Protein AF-A0AA39ZYS5-F1 (afdb_monomer_lite)

pLDDT: mean 72.86, std 20.9, range [33.53, 95.5]

Secondary structure (DSSP, 8-state):
--------------------------------EEEE-TT--EEEEEEEPTTSSBEEETTSEEPTTS-EE-TT--TT--B---BSSTT--TTS-------SSSS--TT------

Structure (mmCIF, N/CA/C/O backbone):
data_AF-A0AA39ZYS5-F1
#
_entry.id   AF-A0AA39ZYS5-F1
#
loop_
_atom_site.group_PDB
_atom_site.id
_atom_site.type_symbol
_atom_site.label_atom_id
_atom_site.label_alt_id
_atom_site.label_comp_id
_atom_site.label_asym_id
_atom_site.label_entity_id
_atom_site.label_seq_id
_atom_site.pdbx_PDB_ins_code
_atom_site.Cartn_x
_atom_site.Cartn_y
_atom_site.Cartn_z
_atom_site.occupancy
_atom_site.B_iso_or_equiv
_atom_site.auth_seq_id
_atom_site.auth_comp_id
_atom_site.auth_asym_id
_atom_site.auth_atom_id
_atom_site.pdbx_PDB_model_num
ATOM 1 N N . MET A 1 1 ? -67.575 -43.314 -27.338 1.00 37.22 1 MET A N 1
ATOM 2 C CA . MET A 1 1 ? -66.703 -44.357 -27.917 1.00 37.22 1 MET A CA 1
ATOM 3 C C . MET A 1 1 ? -65.643 -43.671 -28.762 1.00 37.22 1 MET A C 1
ATOM 5 O O . MET A 1 1 ? -66.032 -42.818 -29.543 1.00 37.22 1 MET A O 1
ATOM 9 N N . ALA A 1 2 ? -64.374 -44.057 -28.555 1.00 37.38 2 ALA A N 1
ATOM 10 C CA . ALA A 1 2 ? -63.152 -43.721 -29.31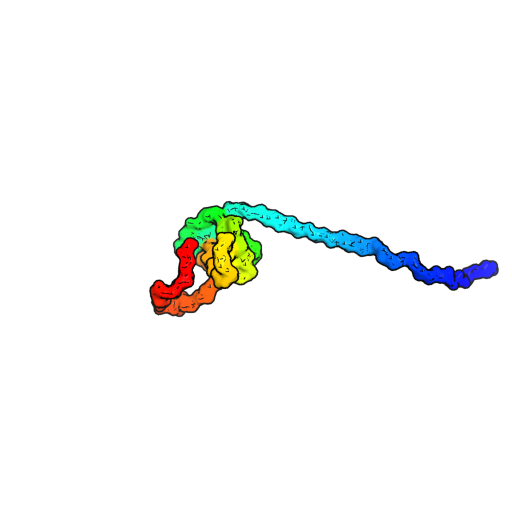0 1.00 37.38 2 ALA A CA 1
ATOM 11 C C . ALA A 1 2 ? -62.777 -42.223 -29.418 1.00 37.38 2 ALA A C 1
ATOM 13 O O . ALA A 1 2 ? -63.597 -41.389 -29.753 1.00 37.38 2 ALA A O 1
ATOM 14 N N . GLY A 1 3 ? -61.551 -41.763 -29.179 1.00 33.53 3 GLY A N 1
ATOM 15 C CA . GLY A 1 3 ? -60.279 -42.394 -28.841 1.00 33.53 3 GLY A CA 1
ATOM 16 C C . GLY A 1 3 ? -59.195 -41.305 -28.945 1.00 33.53 3 GLY A C 1
ATOM 17 O O . GLY A 1 3 ? -59.174 -40.547 -29.909 1.00 33.53 3 GLY A O 1
ATOM 18 N N . ARG A 1 4 ? -58.320 -41.185 -27.944 1.00 47.12 4 ARG A N 1
ATOM 19 C CA . ARG A 1 4 ? -56.963 -40.610 -28.089 1.00 47.12 4 ARG A CA 1
ATOM 20 C C . ARG A 1 4 ? -55.997 -41.808 -28.001 1.00 47.12 4 ARG A C 1
ATOM 22 O O . ARG A 1 4 ? -56.448 -42.834 -27.486 1.00 47.12 4 ARG A O 1
ATOM 29 N N . PRO A 1 5 ? -54.693 -41.727 -28.323 1.00 57.91 5 PRO A N 1
ATOM 30 C CA . PRO A 1 5 ? -53.878 -40.647 -28.902 1.00 57.91 5 PRO A CA 1
ATOM 31 C C . PRO A 1 5 ? -52.948 -41.173 -30.037 1.00 57.91 5 PRO A C 1
ATOM 33 O O . PRO A 1 5 ? -53.021 -42.342 -30.380 1.00 57.91 5 PRO A O 1
ATOM 36 N N . LEU A 1 6 ? -52.062 -40.331 -30.592 1.00 48.00 6 LEU A N 1
ATOM 37 C CA . LEU A 1 6 ? -50.750 -40.664 -31.214 1.00 48.00 6 LEU A CA 1
ATOM 38 C C . LEU A 1 6 ? -50.117 -39.317 -31.635 1.00 48.00 6 LEU A C 1
ATOM 40 O O . LEU A 1 6 ? -50.639 -38.650 -32.517 1.00 48.00 6 LEU A O 1
ATOM 44 N N . LEU A 1 7 ? -49.221 -38.690 -30.866 1.00 54.41 7 LEU A N 1
ATOM 45 C CA . LEU A 1 7 ? -47.765 -38.915 -30.789 1.00 54.41 7 LEU A CA 1
ATOM 46 C C . LEU A 1 7 ? -47.060 -39.089 -32.154 1.00 54.41 7 LEU A C 1
ATOM 48 O O . LEU A 1 7 ? -46.916 -40.203 -32.639 1.00 54.41 7 LEU A O 1
ATOM 52 N N . SER A 1 8 ? -46.590 -37.976 -32.732 1.00 47.53 8 SER A N 1
ATOM 53 C CA . SER A 1 8 ? -45.502 -37.834 -33.729 1.00 47.53 8 SER A CA 1
ATOM 54 C C . SER A 1 8 ? -45.386 -36.321 -34.005 1.00 47.53 8 SER A C 1
ATOM 56 O O . SER A 1 8 ? -46.413 -35.675 -34.149 1.00 47.53 8 SER A O 1
ATOM 58 N N . SER A 1 9 ? -44.277 -35.591 -34.032 1.00 51.53 9 SER A N 1
ATOM 59 C CA . SER A 1 9 ? -42.847 -35.852 -34.140 1.00 51.53 9 SER A CA 1
ATOM 60 C C . SER A 1 9 ? -42.174 -34.602 -33.545 1.00 51.53 9 SER A C 1
ATOM 62 O O . SER A 1 9 ? -42.440 -33.482 -33.964 1.00 51.53 9 SER A O 1
ATOM 64 N N . ALA A 1 10 ? -41.498 -34.722 -32.408 1.00 52.97 10 ALA A N 1
ATOM 65 C CA . ALA A 1 10 ? -40.042 -34.665 -32.324 1.00 52.97 10 ALA A CA 1
ATOM 66 C C . ALA A 1 10 ? -39.366 -33.465 -33.029 1.00 52.97 10 ALA A C 1
ATOM 68 O O . ALA A 1 10 ? -39.277 -33.396 -34.250 1.00 52.97 10 ALA A O 1
ATOM 69 N N . ARG A 1 11 ? -38.708 -32.664 -32.176 1.00 57.09 11 ARG A N 1
ATOM 70 C CA . ARG A 1 11 ? -37.422 -31.986 -32.409 1.00 57.09 11 ARG A CA 1
ATOM 71 C C . ARG A 1 11 ? -37.458 -30.803 -33.377 1.00 57.09 11 ARG A C 1
ATOM 73 O O . ARG A 1 11 ? -37.217 -30.975 -34.564 1.00 57.09 11 ARG A O 1
ATOM 80 N N . LYS A 1 12 ? -37.587 -29.595 -32.818 1.00 51.03 12 LYS A N 1
ATOM 81 C CA . LYS A 1 12 ? -36.685 -28.447 -33.066 1.00 51.03 12 LYS A CA 1
ATOM 82 C C . LYS A 1 12 ? -37.245 -27.187 -32.405 1.00 51.03 12 LYS A C 1
ATOM 84 O O . LYS A 1 12 ? -38.087 -26.512 -32.972 1.00 51.03 12 LYS A O 1
ATOM 89 N N . ALA A 1 13 ? -36.742 -26.886 -31.217 1.00 48.91 13 ALA A N 1
ATOM 90 C CA . ALA A 1 13 ? -36.545 -25.521 -30.725 1.00 48.91 13 ALA A CA 1
ATOM 91 C C . ALA A 1 13 ? -35.655 -25.627 -29.484 1.00 48.91 13 ALA A C 1
ATOM 93 O O . ALA A 1 13 ? -36.056 -25.418 -28.345 1.00 48.91 13 ALA A O 1
ATOM 94 N N . VAL A 1 14 ? -34.443 -26.112 -29.734 1.00 56.75 14 VAL A N 1
ATOM 95 C CA . VAL A 1 14 ? -33.331 -25.982 -28.808 1.00 56.75 14 VAL A CA 1
ATOM 96 C C . VAL A 1 14 ? -32.958 -24.498 -28.780 1.00 56.75 14 VAL A C 1
ATOM 98 O O . VAL A 1 14 ? -32.852 -23.883 -29.837 1.00 56.75 14 VAL A O 1
ATOM 101 N N . LEU A 1 15 ? -32.731 -23.998 -27.563 1.00 51.84 15 LEU A N 1
ATOM 102 C CA . LEU A 1 15 ? -32.038 -22.755 -27.210 1.00 51.84 15 LEU A CA 1
ATOM 103 C C . LEU A 1 15 ? -32.767 -21.451 -27.529 1.00 51.84 15 LEU A C 1
ATOM 105 O O . LEU A 1 15 ? -32.693 -20.954 -28.639 1.00 51.84 15 LEU A O 1
ATOM 109 N N . LEU A 1 16 ? -33.341 -20.844 -26.488 1.00 49.94 16 LEU A N 1
ATOM 110 C CA . LEU A 1 16 ? -33.245 -19.403 -26.210 1.00 49.94 16 LEU A CA 1
ATOM 111 C C . LEU A 1 16 ? -33.515 -19.168 -24.710 1.00 49.94 16 LEU A C 1
ATOM 113 O O . LEU A 1 16 ? -34.265 -18.286 -24.311 1.00 49.94 16 LEU A O 1
ATOM 117 N N . ALA A 1 17 ? -32.885 -19.971 -23.846 1.00 54.09 17 ALA A N 1
ATOM 118 C CA . ALA A 1 17 ? -32.655 -19.553 -22.467 1.00 54.09 17 ALA A CA 1
ATOM 119 C C . ALA A 1 17 ? -31.459 -18.593 -22.500 1.00 54.09 17 ALA A C 1
ATOM 121 O O . ALA A 1 17 ? -30.321 -18.982 -22.249 1.00 54.09 17 ALA A O 1
ATOM 122 N N . GLY A 1 18 ? -31.712 -17.360 -22.944 1.00 51.53 18 GLY A N 1
ATOM 123 C CA . GLY A 1 18 ? -30.749 -16.270 -22.877 1.00 51.53 18 GLY A CA 1
ATOM 124 C C . GLY A 1 18 ? -30.482 -15.973 -21.412 1.00 51.53 18 GLY A C 1
ATOM 125 O O . GLY A 1 18 ? -31.240 -15.254 -20.767 1.00 51.53 18 GLY A O 1
ATOM 126 N N . VAL A 1 19 ? -29.436 -16.588 -20.871 1.00 59.91 19 VAL A N 1
ATOM 127 C CA . VAL A 1 19 ? -28.922 -16.281 -19.545 1.00 59.91 19 VAL A CA 1
ATOM 128 C C . VAL A 1 19 ? -28.379 -14.856 -19.617 1.00 59.91 19 VAL A C 1
ATOM 130 O O . VAL A 1 19 ? -27.251 -14.623 -20.043 1.00 59.91 19 VAL A O 1
ATOM 133 N N . ALA A 1 20 ? -29.212 -13.887 -19.244 1.00 57.75 20 ALA A N 1
ATOM 134 C CA . ALA A 1 20 ? -28.791 -12.525 -18.968 1.00 57.75 20 ALA A CA 1
ATOM 135 C C . ALA A 1 20 ? -27.921 -12.555 -17.701 1.00 57.75 20 ALA A C 1
ATOM 137 O O . ALA A 1 20 ? -28.390 -12.322 -16.588 1.00 57.75 20 ALA A O 1
ATOM 138 N N . HIS A 1 21 ? -26.651 -12.933 -17.857 1.00 55.38 21 HIS A N 1
ATOM 139 C CA . HIS A 1 21 ? -25.642 -12.755 -16.825 1.00 55.38 21 HIS A CA 1
ATOM 140 C C . HIS A 1 21 ? -25.414 -11.255 -16.647 1.00 55.38 21 HIS A C 1
ATOM 142 O O . HIS A 1 21 ? -24.696 -10.610 -17.407 1.00 55.38 21 HIS A O 1
ATOM 148 N N . LEU A 1 22 ? -26.092 -10.713 -15.636 1.00 56.84 22 LEU A N 1
ATOM 149 C CA . LEU A 1 22 ? -25.848 -9.408 -15.042 1.00 56.84 22 LEU A CA 1
ATOM 150 C C . LEU A 1 22 ? -24.376 -9.329 -14.616 1.00 56.84 22 LEU A C 1
ATOM 152 O O . LEU A 1 22 ? -24.012 -9.747 -13.518 1.00 56.84 22 LEU A O 1
ATOM 156 N N . LEU A 1 23 ? -23.521 -8.786 -15.480 1.00 63.56 23 LEU A N 1
ATOM 157 C CA . LEU A 1 23 ? -22.220 -8.270 -15.072 1.00 63.56 23 LEU A CA 1
ATOM 158 C C . LEU A 1 23 ? -22.474 -6.981 -14.285 1.00 63.56 23 LEU A C 1
ATOM 160 O O . LEU A 1 23 ? -22.431 -5.879 -14.828 1.00 63.56 23 LEU A O 1
ATOM 164 N N . ALA A 1 24 ? -22.791 -7.127 -12.999 1.00 61.31 24 ALA A N 1
ATOM 165 C CA . ALA A 1 24 ? -22.733 -6.029 -12.049 1.00 61.31 24 ALA A CA 1
ATOM 166 C C . ALA A 1 24 ? -21.256 -5.65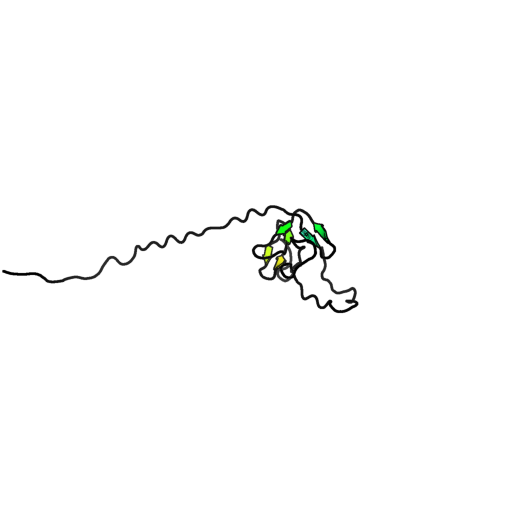4 -11.865 1.00 61.31 24 ALA A C 1
ATOM 168 O O . ALA A 1 24 ? -20.556 -6.192 -11.009 1.00 61.31 24 ALA A O 1
ATOM 169 N N . VAL A 1 25 ? -20.760 -4.765 -12.726 1.00 58.59 25 VAL A N 1
ATOM 170 C CA . VAL A 1 25 ? -19.479 -4.093 -12.516 1.00 58.59 25 VAL A CA 1
ATOM 171 C C . VAL A 1 25 ? -19.680 -3.149 -11.337 1.00 58.59 25 VAL A C 1
ATOM 173 O O . VAL A 1 25 ? -20.245 -2.065 -11.473 1.00 58.59 25 VAL A O 1
ATOM 176 N N . SER A 1 26 ? -19.266 -3.591 -10.151 1.00 55.81 26 SER A N 1
ATOM 177 C CA . SER A 1 26 ? -19.174 -2.736 -8.973 1.00 55.81 26 SER A CA 1
ATOM 178 C C . SER A 1 26 ? -18.064 -1.717 -9.214 1.00 55.81 26 SER A C 1
ATOM 180 O O . SER A 1 26 ? -16.890 -1.997 -8.976 1.00 55.81 26 SER A O 1
ATOM 182 N N . PHE A 1 27 ? -18.425 -0.532 -9.704 1.00 52.22 27 PHE A N 1
ATOM 183 C CA . PHE A 1 27 ? -17.547 0.630 -9.647 1.00 52.22 27 PHE A CA 1
ATOM 184 C C . PHE A 1 27 ? -17.393 0.995 -8.170 1.00 52.22 27 PHE A C 1
ATOM 186 O O . PHE A 1 27 ? -18.243 1.674 -7.594 1.00 52.22 27 PHE A O 1
ATOM 193 N N . ALA A 1 28 ? -16.348 0.480 -7.524 1.00 58.06 28 ALA A N 1
ATOM 194 C CA . ALA A 1 28 ? -15.960 0.954 -6.209 1.00 58.06 28 ALA A CA 1
ATOM 195 C C . ALA A 1 28 ? -15.575 2.429 -6.371 1.00 58.06 28 ALA A C 1
ATOM 197 O O . ALA A 1 28 ? -14.520 2.736 -6.920 1.00 58.06 28 ALA A O 1
ATOM 198 N N . GLN A 1 29 ? -16.455 3.343 -5.954 1.00 52.66 29 GLN A N 1
ATOM 199 C CA . GLN A 1 29 ? -16.065 4.731 -5.740 1.00 52.66 29 GLN A CA 1
ATOM 200 C C . GLN A 1 29 ? -14.956 4.708 -4.693 1.00 52.66 29 GLN A C 1
ATOM 202 O O . GLN A 1 29 ? -15.195 4.423 -3.519 1.00 52.66 29 GLN A O 1
ATOM 207 N N . THR A 1 30 ? -13.728 4.936 -5.139 1.00 61.34 30 THR A N 1
ATOM 208 C CA . THR A 1 30 ? -12.554 5.051 -4.287 1.00 61.34 30 THR A CA 1
ATOM 209 C C . THR A 1 30 ? -12.625 6.391 -3.566 1.00 61.34 30 THR A C 1
ATOM 211 O O . THR A 1 30 ? -12.004 7.369 -3.967 1.00 61.34 30 THR A O 1
ATOM 214 N N . SER A 1 31 ? -13.429 6.465 -2.502 1.00 76.00 31 SER A N 1
ATOM 215 C CA . SER A 1 31 ? -13.370 7.603 -1.589 1.00 76.00 31 SER A CA 1
ATOM 216 C C . SER A 1 31 ? -11.989 7.609 -0.946 1.00 76.00 31 SER A C 1
ATOM 218 O O . SER A 1 31 ? -11.612 6.638 -0.281 1.00 76.00 31 SER A O 1
ATOM 220 N N . GLU A 1 32 ? -11.237 8.679 -1.165 1.00 90.94 32 GLU A N 1
ATOM 221 C CA . GLU A 1 32 ? -9.965 8.882 -0.492 1.00 90.94 32 GLU A CA 1
ATOM 222 C C . GLU A 1 32 ? -10.189 8.991 1.022 1.00 90.94 32 GLU A C 1
ATOM 224 O O . GLU A 1 32 ? -11.079 9.702 1.491 1.00 90.94 32 GLU A O 1
ATOM 229 N N . ILE A 1 33 ? -9.391 8.256 1.790 1.00 94.19 33 ILE A N 1
ATOM 230 C CA . ILE A 1 33 ? -9.447 8.185 3.246 1.00 94.19 33 ILE A CA 1
ATOM 231 C C . ILE A 1 33 ? -8.065 8.440 3.849 1.00 94.19 33 ILE A C 1
ATOM 233 O O . ILE A 1 33 ? -7.028 8.335 3.185 1.00 94.19 33 ILE A O 1
ATOM 237 N N . THR A 1 34 ? -8.059 8.742 5.145 1.00 95.50 34 THR A N 1
ATOM 238 C CA . THR A 1 34 ? -6.843 8.718 5.956 1.00 95.50 34 THR A CA 1
ATOM 239 C C . THR A 1 34 ? -6.564 7.287 6.398 1.00 95.50 34 THR A C 1
ATOM 241 O O . THR A 1 34 ? -7.432 6.634 6.972 1.00 95.50 34 THR A O 1
ATOM 244 N N . CYS A 1 35 ? -5.343 6.820 6.159 1.00 94.88 35 CYS A N 1
ATOM 245 C CA . CYS A 1 35 ? -4.847 5.530 6.627 1.00 94.88 35 CYS A CA 1
ATOM 246 C C . CYS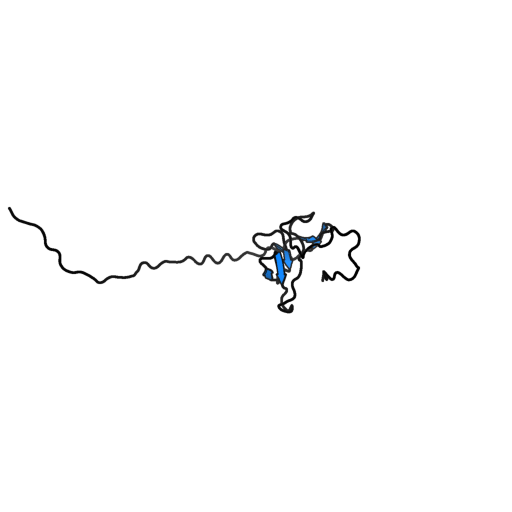 A 1 35 ? -3.630 5.724 7.529 1.00 94.88 35 CYS A C 1
ATOM 248 O O . CYS A 1 35 ? -2.944 6.736 7.458 1.00 94.88 35 CYS A O 1
ATOM 250 N N . PHE A 1 36 ? -3.341 4.753 8.377 1.00 92.62 36 PHE A N 1
ATOM 251 C CA . PHE A 1 36 ? -2.396 4.851 9.471 1.00 92.62 36 PHE A CA 1
ATOM 252 C C . PHE A 1 36 ? -1.218 3.904 9.257 1.00 92.62 36 PHE A C 1
ATOM 254 O O . PHE A 1 36 ? -1.379 2.722 8.952 1.00 92.62 36 PHE A O 1
ATOM 261 N N . GLY A 1 37 ? -0.005 4.426 9.410 1.00 88.19 37 GLY A N 1
ATOM 262 C CA . GLY A 1 37 ? 1.192 3.599 9.527 1.00 88.19 37 GLY A CA 1
ATOM 263 C C . GLY A 1 37 ? 1.213 2.821 10.848 1.00 88.19 37 GLY A C 1
ATOM 264 O O . GLY A 1 37 ? 0.436 3.101 11.757 1.00 88.19 37 GLY A O 1
ATOM 265 N N . ILE A 1 38 ? 2.169 1.898 10.995 1.00 83.25 38 ILE A N 1
ATOM 266 C CA . ILE A 1 38 ? 2.378 1.130 12.242 1.00 83.25 38 ILE A CA 1
ATOM 267 C C . ILE A 1 38 ? 2.566 2.053 13.460 1.00 83.25 38 ILE A C 1
ATOM 269 O O . ILE A 1 38 ? 2.146 1.724 14.562 1.00 83.25 38 ILE A O 1
ATOM 273 N N . SER A 1 39 ? 3.170 3.228 13.267 1.00 82.94 39 SER A N 1
ATOM 274 C CA . SER A 1 39 ? 3.373 4.231 14.319 1.00 82.94 39 SER A CA 1
ATOM 275 C C . SER A 1 39 ? 2.137 5.086 14.636 1.00 82.94 39 SER A C 1
ATOM 277 O O . SER A 1 39 ? 2.253 6.031 15.409 1.00 82.94 39 SER A O 1
ATOM 279 N N . GLY A 1 40 ? 0.985 4.829 14.005 1.00 84.94 40 GLY A N 1
ATOM 280 C CA . GLY A 1 40 ? -0.224 5.655 14.125 1.00 84.94 40 GLY A CA 1
ATOM 281 C C . GLY A 1 40 ? -0.205 6.927 13.268 1.00 84.94 40 GLY A C 1
ATOM 282 O O . GLY A 1 40 ? -1.159 7.698 13.271 1.00 84.94 40 GLY A O 1
ATOM 283 N N . ARG A 1 41 ? 0.858 7.173 12.488 1.00 89.81 41 ARG A N 1
ATOM 284 C CA . ARG A 1 41 ? 0.918 8.346 11.602 1.00 89.81 41 ARG A CA 1
ATOM 285 C C . ARG A 1 41 ? -0.128 8.246 10.491 1.00 89.81 41 ARG A C 1
ATOM 287 O O . ARG A 1 41 ? -0.125 7.265 9.754 1.00 89.81 41 ARG A O 1
ATOM 294 N N . GLY A 1 42 ? -0.956 9.280 10.346 1.00 92.69 42 GLY A N 1
ATOM 295 C CA . GLY A 1 42 ? -1.951 9.391 9.278 1.00 92.69 42 GLY A CA 1
ATOM 296 C C . GLY A 1 42 ? -1.350 9.776 7.919 1.00 92.69 42 GLY A C 1
ATOM 297 O O . GLY A 1 42 ? -0.485 10.648 7.830 1.00 92.69 42 GLY A O 1
ATOM 298 N N . TYR A 1 43 ? -1.853 9.142 6.865 1.00 91.94 43 TYR A N 1
ATOM 299 C CA . TYR A 1 43 ? -1.544 9.359 5.455 1.00 91.94 43 TYR A CA 1
ATOM 300 C C . TYR A 1 43 ? -2.864 9.557 4.704 1.00 91.94 43 TYR A C 1
ATOM 302 O O . TYR A 1 43 ? -3.683 8.638 4.623 1.00 91.94 43 TYR A O 1
ATOM 310 N N . THR A 1 44 ? -3.088 10.757 4.174 1.00 94.12 44 THR A N 1
ATOM 311 C CA . THR A 1 44 ? -4.284 11.099 3.386 1.00 94.12 44 THR A CA 1
ATOM 312 C C . THR A 1 44 ? -4.157 10.608 1.941 1.00 94.12 44 THR A C 1
ATOM 314 O O . THR A 1 44 ? -3.091 10.146 1.533 1.00 94.12 44 THR A O 1
ATOM 317 N N . ASN A 1 45 ? -5.235 10.731 1.160 1.00 93.12 45 ASN A N 1
ATOM 318 C CA . ASN A 1 45 ? -5.281 10.415 -0.276 1.00 93.12 45 ASN A CA 1
ATOM 319 C C . ASN A 1 45 ? -4.973 8.940 -0.591 1.00 93.12 45 ASN A C 1
ATOM 321 O O . ASN A 1 45 ? -4.383 8.599 -1.619 1.00 93.12 45 ASN A O 1
ATOM 325 N N . ASN A 1 46 ? -5.361 8.054 0.325 1.00 93.56 46 ASN A N 1
ATOM 326 C CA . ASN A 1 46 ? -5.283 6.614 0.140 1.00 93.56 46 ASN A CA 1
ATOM 327 C C . ASN A 1 46 ? -6.676 6.040 -0.073 1.00 93.56 46 ASN A C 1
ATOM 329 O O . ASN A 1 46 ? -7.674 6.628 0.334 1.00 93.56 46 ASN A O 1
ATOM 333 N N . THR A 1 47 ? -6.755 4.849 -0.643 1.00 94.94 47 THR A N 1
ATOM 334 C CA . THR A 1 47 ? -8.000 4.098 -0.720 1.00 94.94 47 THR A CA 1
ATOM 335 C C . THR A 1 47 ? -7.859 2.767 -0.005 1.00 94.94 47 THR A C 1
ATOM 337 O O . THR A 1 47 ? -6.854 2.072 -0.152 1.00 94.94 47 THR A O 1
ATOM 340 N N . ARG A 1 48 ? -8.889 2.392 0.757 1.00 95.12 48 ARG A N 1
ATOM 341 C CA . ARG A 1 48 ? -8.989 1.064 1.360 1.00 95.12 48 ARG A CA 1
ATOM 342 C C . ARG A 1 48 ? -9.153 -0.001 0.279 1.00 95.12 48 ARG A C 1
ATOM 344 O O . ARG A 1 48 ? -10.048 0.092 -0.561 1.00 95.12 48 ARG A O 1
ATOM 351 N N . CYS A 1 49 ? -8.338 -1.043 0.358 1.00 93.88 49 CYS A N 1
ATOM 352 C CA . CYS A 1 49 ? -8.443 -2.194 -0.518 1.00 93.88 49 CYS A CA 1
ATOM 353 C C . CYS A 1 49 ? -9.683 -3.041 -0.188 1.00 93.88 49 CYS A C 1
ATOM 355 O O . CYS A 1 49 ? -9.955 -3.308 0.988 1.00 93.88 49 CYS A O 1
ATOM 357 N N . PRO A 1 50 ? -10.431 -3.511 -1.204 1.00 92.88 50 PRO A N 1
ATOM 358 C CA . PRO A 1 50 ? -11.592 -4.369 -0.993 1.00 92.88 50 PRO A CA 1
ATOM 359 C C . PRO A 1 50 ? -11.256 -5.625 -0.175 1.00 92.88 50 PRO A C 1
ATOM 361 O O . PRO A 1 50 ? -10.253 -6.290 -0.424 1.00 92.88 50 PRO A O 1
ATOM 364 N N . GLY A 1 51 ? -12.106 -5.960 0.801 1.00 91.50 51 GLY A N 1
ATOM 365 C CA . GLY A 1 51 ? -11.956 -7.171 1.624 1.00 91.50 51 GLY A CA 1
ATOM 366 C C . GLY A 1 51 ? -10.781 -7.158 2.614 1.00 91.50 51 GLY A C 1
ATOM 367 O O . GLY A 1 51 ? -10.466 -8.192 3.198 1.00 91.50 51 GLY A O 1
ATOM 368 N N . SER A 1 52 ? -10.128 -6.012 2.816 1.00 93.25 52 SER A N 1
ATOM 369 C CA . SER A 1 52 ? -8.943 -5.853 3.663 1.00 93.25 52 SER A CA 1
ATOM 370 C C . SER A 1 52 ? -8.994 -4.522 4.429 1.00 93.25 52 SER A C 1
ATOM 372 O O . SER A 1 52 ? -9.846 -3.667 4.177 1.00 93.25 52 SER A O 1
ATOM 374 N N . ASN A 1 53 ? -8.092 -4.350 5.397 1.00 94.50 53 ASN A N 1
ATOM 375 C CA . ASN A 1 53 ? -7.791 -3.057 6.008 1.00 94.50 53 ASN A CA 1
ATOM 376 C C . ASN A 1 53 ? -6.525 -2.422 5.422 1.00 94.50 53 ASN A C 1
ATOM 378 O O . ASN A 1 53 ? -6.181 -1.316 5.812 1.00 94.50 53 ASN A O 1
ATOM 382 N N . ALA A 1 54 ? -5.844 -3.063 4.472 1.00 94.19 54 ALA A N 1
ATOM 383 C CA . ALA A 1 54 ? -4.762 -2.433 3.733 1.00 94.19 54 ALA A CA 1
ATOM 384 C C . ALA A 1 54 ? -5.291 -1.246 2.927 1.00 94.19 54 ALA A C 1
ATOM 386 O O . ALA A 1 54 ? -6.379 -1.299 2.349 1.00 94.19 54 ALA A O 1
ATOM 387 N N . CYS A 1 55 ? -4.500 -0.188 2.877 1.00 94.75 55 CYS A N 1
ATOM 388 C CA . CYS A 1 55 ? -4.726 0.947 2.012 1.00 94.75 55 CYS A CA 1
ATOM 389 C C . CYS A 1 55 ? -3.613 1.049 0.983 1.00 94.75 55 CYS A C 1
ATOM 391 O O . CYS A 1 55 ? -2.451 0.834 1.313 1.00 94.75 55 CYS A O 1
ATOM 393 N N . CYS A 1 56 ? -3.960 1.463 -0.226 1.00 94.25 56 CYS A N 1
ATOM 394 C CA . CYS A 1 56 ? -3.001 1.823 -1.261 1.00 94.25 56 CYS A CA 1
ATOM 395 C C . CYS A 1 56 ? -3.197 3.285 -1.669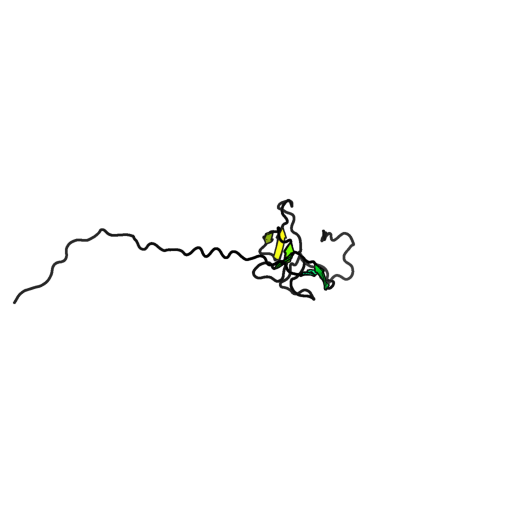 1.00 94.25 56 CYS A C 1
ATOM 397 O O . CYS A 1 56 ? -4.243 3.872 -1.386 1.00 94.25 56 CYS A O 1
ATOM 399 N N . GLY A 1 57 ? -2.206 3.874 -2.342 1.00 92.56 57 GLY A N 1
ATOM 400 C CA . GLY A 1 57 ? -2.394 5.185 -2.965 1.00 92.56 57 GLY A CA 1
ATOM 401 C C . GLY A 1 57 ? -3.574 5.155 -3.943 1.00 92.56 57 GLY A C 1
ATOM 402 O O . GLY A 1 57 ? -3.864 4.109 -4.520 1.00 92.56 57 GLY A O 1
ATOM 403 N N . ALA A 1 58 ? -4.247 6.289 -4.145 1.00 90.56 58 ALA A N 1
ATOM 404 C CA . ALA A 1 58 ? -5.477 6.360 -4.947 1.00 90.56 58 ALA A CA 1
ATOM 405 C C . ALA A 1 58 ? -5.349 5.806 -6.385 1.00 90.56 58 ALA A C 1
ATOM 407 O O . ALA A 1 58 ? -6.333 5.363 -6.972 1.00 90.56 58 ALA A O 1
ATOM 408 N N . THR A 1 59 ? -4.140 5.810 -6.953 1.00 91.44 59 THR A N 1
ATOM 409 C CA . THR A 1 59 ? -3.836 5.290 -8.298 1.00 91.44 59 THR A CA 1
ATOM 410 C C . THR A 1 59 ? -3.144 3.924 -8.293 1.00 91.44 59 THR A C 1
ATOM 412 O O . THR A 1 59 ? -2.815 3.394 -9.355 1.00 91.44 59 THR A O 1
ATOM 415 N N . ALA A 1 60 ? -2.882 3.358 -7.116 1.00 92.88 60 ALA A N 1
ATOM 416 C CA . ALA A 1 60 ? -2.194 2.086 -6.967 1.00 92.88 60 ALA A CA 1
ATOM 417 C C . ALA A 1 60 ? -3.175 0.908 -7.028 1.00 92.88 60 ALA A C 1
ATOM 419 O O . ALA A 1 60 ? -4.343 1.003 -6.652 1.00 92.88 60 ALA A O 1
ATOM 420 N N . THR A 1 61 ? -2.678 -0.236 -7.489 1.00 94.56 61 THR A N 1
ATOM 421 C CA . THR A 1 61 ? -3.455 -1.473 -7.570 1.00 94.56 61 THR A CA 1
ATOM 422 C C . THR A 1 61 ? -3.396 -2.218 -6.243 1.00 94.56 61 THR A C 1
ATOM 424 O O . THR A 1 61 ? -2.310 -2.526 -5.750 1.00 94.56 61 THR A O 1
ATOM 427 N N . CYS A 1 62 ? -4.563 -2.553 -5.693 1.00 93.25 62 CYS A N 1
ATOM 428 C CA . CYS A 1 62 ? -4.691 -3.463 -4.559 1.00 93.25 62 CYS A CA 1
ATOM 429 C C . CYS A 1 62 ? -4.512 -4.914 -5.015 1.00 93.25 62 CYS A C 1
ATOM 431 O O . CYS A 1 62 ? -5.258 -5.403 -5.866 1.00 93.25 62 CYS A O 1
ATOM 433 N N . LEU A 1 63 ? -3.559 -5.618 -4.417 1.00 92.12 63 LEU A N 1
ATOM 434 C CA . LEU A 1 63 ? -3.322 -7.036 -4.660 1.00 92.12 63 LEU A CA 1
ATOM 435 C C . LEU A 1 63 ? -4.055 -7.892 -3.615 1.00 92.12 63 LEU A C 1
ATOM 437 O O . LEU A 1 63 ? -4.299 -7.471 -2.483 1.00 92.12 63 LEU A O 1
ATOM 441 N N . SER A 1 64 ? -4.384 -9.135 -3.972 1.00 89.81 64 SER A N 1
ATOM 442 C CA . SER A 1 64 ? -5.106 -10.070 -3.089 1.00 89.81 64 SER A CA 1
ATOM 443 C C . SER A 1 64 ? -4.323 -10.463 -1.830 1.00 89.81 64 SER A C 1
ATOM 445 O O . SER A 1 64 ? -4.914 -10.861 -0.828 1.00 89.81 64 SER A O 1
ATOM 447 N N . ASN A 1 65 ? -2.999 -10.305 -1.850 1.00 87.44 65 ASN A N 1
ATOM 448 C CA . ASN A 1 65 ? -2.108 -10.501 -0.706 1.00 87.44 65 ASN A CA 1
ATOM 449 C C . ASN A 1 65 ? -2.010 -9.265 0.211 1.00 87.44 65 ASN A C 1
ATOM 451 O O . ASN A 1 65 ? -1.119 -9.216 1.056 1.00 87.44 65 ASN A O 1
ATOM 455 N N . ARG A 1 66 ? -2.920 -8.285 0.069 1.00 91.75 66 ARG A N 1
ATOM 456 C CA . ARG A 1 66 ? -2.989 -7.050 0.878 1.00 91.75 66 ARG A CA 1
ATOM 457 C C . ARG A 1 66 ? -1.801 -6.102 0.665 1.00 91.75 66 ARG A C 1
ATOM 459 O O . ARG A 1 66 ? -1.571 -5.210 1.480 1.00 91.75 66 ARG A O 1
ATOM 466 N N . LEU A 1 67 ? -1.043 -6.296 -0.413 1.00 92.19 67 LEU A N 1
ATOM 467 C CA . LEU A 1 67 ? 0.015 -5.388 -0.849 1.00 92.19 67 LEU A CA 1
ATOM 468 C C . LEU A 1 67 ? -0.479 -4.488 -1.987 1.00 92.19 67 LEU A C 1
ATOM 470 O O . LEU A 1 67 ? -1.529 -4.720 -2.587 1.00 92.19 67 LEU A O 1
ATOM 474 N N . CYS A 1 68 ? 0.303 -3.458 -2.275 1.00 92.62 68 CYS A N 1
ATOM 475 C CA . CYS A 1 68 ? 0.045 -2.477 -3.314 1.00 92.62 68 CYS A CA 1
ATOM 476 C C . CYS A 1 68 ? 1.068 -2.616 -4.439 1.00 92.62 68 CYS A C 1
ATOM 478 O O . CYS A 1 68 ? 2.232 -2.938 -4.193 1.00 92.62 68 CYS A O 1
ATOM 480 N N . HIS A 1 69 ? 0.656 -2.296 -5.656 1.00 93.62 69 HIS A N 1
ATOM 481 C CA . HIS A 1 69 ? 1.559 -2.081 -6.780 1.00 93.62 69 HIS A CA 1
ATOM 482 C C . HIS A 1 69 ? 1.259 -0.708 -7.385 1.00 93.62 69 HIS A C 1
ATOM 484 O O . HIS A 1 69 ? 0.124 -0.463 -7.810 1.00 93.62 69 HIS A O 1
ATOM 490 N N . ASN A 1 70 ? 2.224 0.216 -7.360 1.00 92.50 70 ASN A N 1
ATOM 491 C CA . ASN A 1 70 ? 1.990 1.556 -7.892 1.00 92.50 70 ASN A CA 1
ATOM 492 C C . ASN A 1 70 ? 2.102 1.558 -9.415 1.00 92.50 70 ASN A C 1
ATOM 494 O O . ASN A 1 70 ? 2.808 0.749 -10.015 1.00 92.50 70 ASN A O 1
ATOM 498 N N . ALA A 1 71 ? 1.437 2.522 -10.047 1.00 91.06 71 ALA A N 1
ATOM 499 C CA . ALA A 1 71 ? 1.631 2.766 -11.466 1.00 91.06 71 ALA A CA 1
ATOM 500 C C . ALA A 1 71 ? 3.105 3.113 -11.750 1.00 91.06 71 ALA A C 1
ATOM 502 O O . ALA A 1 71 ? 3.636 4.078 -11.203 1.00 91.06 71 ALA A O 1
ATOM 503 N N . GLY A 1 72 ? 3.748 2.334 -12.623 1.00 91.81 72 GLY A N 1
ATOM 504 C CA . GLY A 1 72 ? 5.147 2.527 -13.015 1.00 91.81 72 GLY A CA 1
ATOM 505 C C . GLY A 1 72 ? 6.172 1.745 -12.187 1.00 91.81 72 GLY A C 1
ATOM 506 O O . GLY A 1 72 ? 7.357 1.802 -12.517 1.00 91.81 72 GLY A O 1
ATOM 507 N N . ASP A 1 73 ? 5.749 0.998 -11.164 1.00 90.06 73 ASP A N 1
ATOM 508 C CA . ASP A 1 73 ? 6.640 0.078 -10.456 1.00 90.06 73 ASP A CA 1
ATOM 509 C C . ASP A 1 73 ? 7.016 -1.128 -11.353 1.00 90.06 73 ASP A C 1
ATOM 511 O O . ASP A 1 73 ? 6.220 -1.551 -12.198 1.00 90.06 73 ASP A O 1
ATOM 515 N N . PRO A 1 74 ? 8.212 -1.728 -11.182 1.00 91.81 74 PRO A N 1
ATOM 516 C CA . PRO A 1 74 ? 8.543 -3.023 -11.776 1.00 91.81 74 PRO A CA 1
ATOM 517 C C . PRO A 1 74 ? 7.553 -4.116 -11.336 1.00 91.81 74 PRO A C 1
ATOM 519 O O . PRO A 1 74 ? 7.095 -4.084 -10.193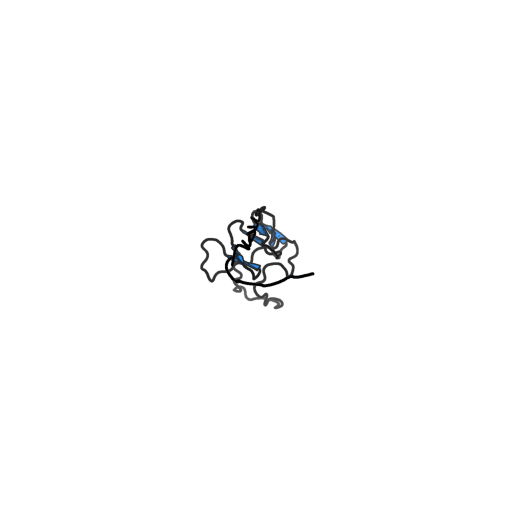 1.00 91.81 74 PRO A O 1
ATOM 522 N N . PRO A 1 75 ? 7.239 -5.115 -12.183 1.00 86.94 75 PRO A N 1
ATOM 523 C CA . PRO A 1 75 ? 6.184 -6.103 -11.910 1.00 86.94 75 PRO A CA 1
ATOM 524 C C . PRO A 1 75 ? 6.413 -6.954 -10.645 1.00 86.94 75 PRO A C 1
ATOM 526 O O . PRO A 1 75 ? 5.468 -7.516 -10.090 1.00 86.94 75 PRO A O 1
ATOM 529 N N . ASP A 1 76 ? 7.657 -7.056 -10.189 1.00 85.69 76 ASP A N 1
ATOM 530 C CA . ASP A 1 76 ? 8.107 -7.789 -9.005 1.00 85.69 76 ASP A CA 1
ATOM 531 C C . ASP A 1 76 ? 8.262 -6.908 -7.751 1.00 85.69 76 ASP A C 1
ATOM 533 O O . ASP A 1 76 ? 8.610 -7.410 -6.680 1.00 85.69 76 ASP A O 1
ATOM 537 N N . LEU A 1 77 ? 7.971 -5.607 -7.849 1.00 84.94 77 LEU A N 1
ATOM 538 C CA . LEU A 1 77 ? 7.965 -4.692 -6.714 1.00 84.94 77 LEU A CA 1
ATOM 539 C C . LEU A 1 77 ? 6.553 -4.553 -6.141 1.00 84.94 77 LEU A C 1
ATOM 541 O O . LEU A 1 77 ? 5.636 -4.035 -6.787 1.00 84.94 77 LEU A O 1
ATOM 545 N N . TRP A 1 78 ? 6.405 -4.962 -4.883 1.00 88.94 78 TRP A N 1
ATOM 546 C CA . TRP A 1 78 ? 5.186 -4.774 -4.103 1.00 88.94 78 TRP A CA 1
ATOM 547 C C . TRP A 1 78 ? 5.466 -3.932 -2.869 1.00 88.94 78 TRP A C 1
ATOM 549 O O . TRP A 1 78 ? 6.486 -4.086 -2.194 1.00 88.94 78 TRP A O 1
ATOM 559 N N . ILE A 1 79 ? 4.521 -3.059 -2.552 1.00 87.62 79 ILE A N 1
ATOM 560 C CA . ILE A 1 79 ? 4.623 -2.103 -1.461 1.00 87.62 79 ILE A CA 1
ATOM 561 C C . ILE A 1 79 ? 3.641 -2.491 -0.365 1.00 87.62 79 ILE A C 1
ATOM 563 O 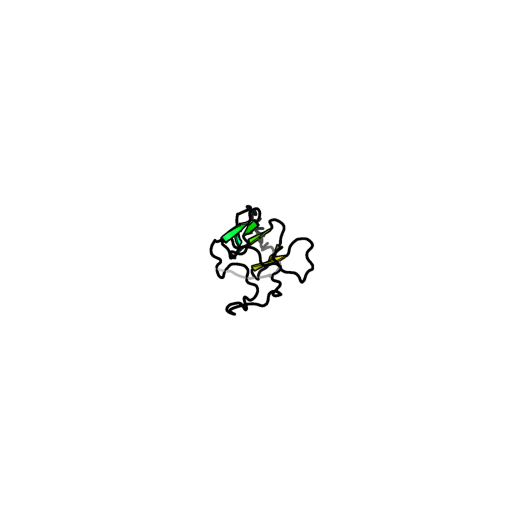O . ILE A 1 79 ? 2.471 -2.782 -0.614 1.00 87.62 79 ILE A O 1
ATOM 567 N N . ARG A 1 80 ? 4.105 -2.464 0.883 1.00 89.75 80 ARG A N 1
ATOM 568 C CA . ARG A 1 80 ? 3.212 -2.536 2.039 1.00 89.75 80 ARG A CA 1
ATOM 569 C C . ARG A 1 80 ? 2.615 -1.154 2.281 1.00 89.75 80 ARG A C 1
ATOM 571 O O . ARG A 1 80 ? 3.312 -0.270 2.777 1.00 89.75 80 ARG A O 1
ATOM 578 N N . GLY A 1 81 ? 1.346 -0.985 1.936 1.00 90.06 81 GLY A N 1
ATOM 579 C CA . GLY A 1 81 ? 0.618 0.249 2.206 1.00 90.06 81 GLY A CA 1
ATOM 580 C C . GLY A 1 81 ? 0.217 0.419 3.682 1.00 90.06 81 GLY A C 1
ATOM 581 O O . GLY A 1 81 ? 0.363 -0.523 4.469 1.00 90.06 81 GLY A O 1
ATOM 582 N N . PRO A 1 82 ? -0.248 1.618 4.087 1.00 92.81 82 PRO A N 1
ATOM 583 C CA . PRO A 1 82 ? -0.759 1.881 5.434 1.00 92.81 82 PRO A CA 1
ATOM 584 C C . PRO A 1 82 ? -2.073 1.129 5.701 1.00 92.81 82 PRO A C 1
ATOM 586 O O . PRO A 1 82 ? -2.612 0.461 4.821 1.00 92.81 82 PRO A O 1
ATOM 589 N N . CYS A 1 83 ? -2.610 1.236 6.915 1.00 93.81 83 CYS A N 1
ATOM 590 C CA . CYS A 1 83 ? -3.831 0.547 7.316 1.00 93.81 83 CYS A CA 1
ATOM 591 C C . CYS A 1 83 ? -5.024 1.488 7.528 1.00 93.81 83 CYS A C 1
ATOM 593 O O . CYS A 1 83 ? -4.877 2.577 8.057 1.00 93.81 83 CYS A O 1
ATOM 595 N N . ALA A 1 84 ? -6.231 1.072 7.162 1.00 95.44 84 ALA A N 1
ATOM 596 C CA . ALA A 1 84 ? -7.457 1.853 7.332 1.00 95.44 84 ALA A CA 1
ATOM 597 C C . ALA A 1 84 ? -7.859 2.031 8.806 1.00 95.44 84 ALA A C 1
ATOM 599 O O . ALA A 1 84 ? -8.660 2.906 9.122 1.00 95.44 84 ALA A O 1
ATOM 600 N N . VAL A 1 85 ? -7.317 1.197 9.699 1.00 92.19 85 VAL A N 1
ATOM 601 C CA . VAL A 1 85 ? -7.540 1.262 11.145 1.00 92.19 85 VAL A CA 1
ATOM 602 C C . VAL A 1 85 ? -6.257 1.669 11.861 1.00 92.19 85 VAL A C 1
ATOM 604 O O . VAL A 1 85 ? -5.161 1.217 11.517 1.00 92.19 85 VAL A O 1
ATOM 607 N N . GLU A 1 86 ? -6.393 2.527 12.865 1.00 88.44 86 GLU A N 1
ATOM 608 C CA . GLU A 1 86 ? -5.292 2.878 13.757 1.00 88.44 86 GLU A CA 1
ATOM 609 C C . GLU A 1 86 ? -4.911 1.669 14.632 1.00 88.44 86 GLU A C 1
ATOM 611 O O . GLU A 1 86 ? -5.767 0.879 15.027 1.00 88.44 86 GLU A O 1
ATOM 616 N N . GLY A 1 87 ? -3.616 1.497 14.915 1.00 81.56 87 GLY A N 1
ATOM 617 C CA . GLY A 1 87 ? -3.101 0.397 15.742 1.00 81.56 87 GLY A CA 1
ATOM 618 C C . GLY A 1 87 ? -2.669 -0.861 14.983 1.00 81.56 87 GLY A C 1
ATOM 619 O O . GLY A 1 87 ? -1.981 -1.682 15.578 1.00 81.56 87 GLY A O 1
ATOM 620 N N . TRP A 1 88 ? -2.970 -0.958 13.680 1.00 82.44 88 TRP A N 1
ATOM 621 C CA . TRP A 1 88 ? -2.552 -2.037 12.768 1.00 82.44 88 TRP A CA 1
ATOM 622 C C . TRP A 1 88 ? -3.039 -3.444 13.169 1.00 82.44 88 TRP A C 1
ATOM 624 O O . TRP A 1 88 ? -2.579 -4.037 14.141 1.00 82.44 88 TRP A O 1
ATOM 634 N N . ASP A 1 89 ? -3.931 -4.033 12.373 1.00 85.69 89 ASP A N 1
ATOM 635 C CA . ASP A 1 89 ? -4.441 -5.391 12.579 1.00 85.69 89 ASP A CA 1
ATOM 636 C C . ASP A 1 89 ? -3.932 -6.403 11.533 1.00 85.69 89 ASP A C 1
ATOM 638 O O . ASP A 1 89 ? -3.207 -6.076 10.592 1.00 85.69 89 ASP A O 1
ATOM 642 N N . GLY A 1 90 ? -4.325 -7.670 11.691 1.00 85.00 90 GLY A N 1
ATOM 643 C CA . GLY A 1 90 ? -3.961 -8.748 10.761 1.00 85.00 90 GLY A CA 1
ATOM 644 C C . GLY A 1 90 ? -4.641 -8.671 9.386 1.00 85.00 90 GLY A C 1
ATOM 645 O O . GLY A 1 90 ? -4.370 -9.508 8.525 1.00 85.00 90 GLY A O 1
ATOM 646 N N . MET A 1 91 ? -5.534 -7.701 9.167 1.00 89.19 91 MET A N 1
ATOM 647 C CA . MET A 1 91 ? -6.191 -7.454 7.883 1.00 89.19 91 MET A CA 1
ATOM 648 C C . MET A 1 91 ? -5.490 -6.350 7.081 1.00 89.19 91 MET A C 1
ATOM 650 O O . MET A 1 91 ? -5.863 -6.140 5.923 1.00 89.19 91 MET A O 1
ATOM 654 N N . CYS A 1 92 ? -4.486 -5.673 7.649 1.00 90.38 92 CYS A N 1
ATOM 655 C CA . CYS A 1 92 ? -3.581 -4.768 6.941 1.00 90.38 92 CYS A CA 1
ATOM 656 C C . CYS A 1 92 ? -2.569 -5.540 6.064 1.00 90.38 92 CYS A C 1
ATOM 658 O O . CYS A 1 92 ? -2.483 -6.771 6.102 1.00 90.38 92 CYS A O 1
ATOM 660 N N . GLY A 1 93 ? -1.784 -4.812 5.264 1.00 85.38 93 GLY A N 1
ATOM 661 C CA . GLY A 1 93 ? -0.715 -5.403 4.461 1.00 85.38 93 GLY A CA 1
ATOM 662 C C . GLY A 1 93 ? 0.406 -5.957 5.333 1.00 85.38 93 GLY A C 1
ATOM 663 O O . GLY A 1 93 ? 0.970 -5.238 6.149 1.00 85.38 93 GLY A O 1
ATOM 664 N N . GLU A 1 94 ? 0.782 -7.217 5.148 1.00 74.56 94 GLU A N 1
ATOM 665 C CA . GLU A 1 94 ? 1.879 -7.832 5.894 1.00 74.56 94 GLU A CA 1
ATOM 666 C C . GLU A 1 94 ? 2.938 -8.332 4.913 1.00 74.56 94 GLU A C 1
ATOM 668 O O . GLU A 1 94 ? 2.667 -9.140 4.032 1.00 74.56 94 GLU A O 1
ATOM 673 N N . ILE A 1 95 ? 4.162 -7.831 5.056 1.00 66.25 95 ILE A N 1
ATOM 674 C CA . ILE A 1 95 ? 5.343 -8.464 4.467 1.00 66.25 95 ILE A CA 1
ATOM 675 C C . ILE A 1 95 ? 5.959 -9.185 5.643 1.00 66.25 95 ILE A C 1
ATOM 677 O O . ILE A 1 95 ? 6.339 -8.472 6.573 1.00 66.25 95 ILE A O 1
ATOM 681 N N . CYS A 1 96 ? 5.970 -10.528 5.614 1.00 57.81 96 CYS A N 1
ATOM 682 C CA . CYS A 1 96 ? 6.419 -11.422 6.688 1.00 57.81 96 CYS A CA 1
ATOM 683 C C . CYS A 1 96 ? 7.260 -10.671 7.716 1.00 57.81 96 CYS A C 1
ATOM 685 O O . CYS A 1 96 ? 8.450 -10.426 7.496 1.00 57.81 96 CYS A O 1
ATOM 687 N N . LEU A 1 97 ? 6.622 -10.234 8.802 1.00 50.69 97 LEU A N 1
ATOM 688 C CA . LEU A 1 97 ? 7.324 -9.553 9.872 1.00 50.69 97 LEU A CA 1
ATOM 689 C C . LEU A 1 97 ? 8.130 -10.629 10.603 1.00 50.69 97 LEU A C 1
ATOM 691 O O . LEU A 1 97 ? 7.717 -11.129 11.645 1.00 50.69 97 LEU A O 1
ATOM 695 N N . TYR A 1 98 ? 9.318 -10.968 10.099 1.00 43.97 98 TYR A N 1
ATOM 696 C CA . TYR A 1 98 ? 10.362 -11.652 10.873 1.00 43.97 98 TYR A CA 1
ATOM 697 C C . TYR A 1 98 ? 10.915 -10.722 11.974 1.00 43.97 98 TYR A C 1
ATOM 699 O O . TYR A 1 98 ? 12.113 -10.649 12.214 1.00 43.97 98 TYR A O 1
ATOM 707 N N . SER A 1 99 ? 10.036 -9.986 12.656 1.00 44.34 99 SER A N 1
ATOM 708 C CA . SER A 1 99 ? 10.370 -8.970 13.648 1.00 44.34 99 SER A CA 1
ATOM 709 C C . SER A 1 99 ? 9.441 -9.064 14.863 1.00 44.34 99 SER A C 1
ATOM 711 O O . SER A 1 99 ? 9.011 -8.058 15.413 1.00 44.34 99 SER A O 1
ATOM 713 N N . LYS A 1 100 ? 9.204 -10.287 15.350 1.00 44.59 100 LYS A N 1
ATOM 714 C CA . LYS A 1 100 ? 9.435 -10.555 16.781 1.00 44.59 100 LYS A CA 1
ATOM 715 C C . LYS A 1 100 ? 10.897 -10.969 17.022 1.00 44.59 100 LYS A C 1
ATOM 717 O O . LYS A 1 100 ? 11.177 -11.831 17.843 1.00 44.59 100 LYS A O 1
ATOM 722 N N . ILE A 1 101 ? 11.830 -10.363 16.289 1.00 46.81 101 ILE A N 1
ATOM 723 C CA . ILE A 1 101 ? 13.258 -10.389 16.592 1.00 46.81 101 ILE A CA 1
ATOM 724 C C . ILE A 1 101 ? 13.573 -9.030 17.228 1.00 46.81 101 ILE A C 1
ATOM 726 O O . ILE A 1 101 ? 13.401 -8.004 16.562 1.00 46.81 101 ILE A O 1
ATOM 730 N N . PRO A 1 102 ? 13.987 -8.979 18.505 1.00 40.53 102 PRO A N 1
ATOM 731 C CA . PRO A 1 102 ? 14.583 -7.777 19.075 1.00 40.53 102 PRO A CA 1
ATOM 732 C C . PRO A 1 102 ? 15.816 -7.414 18.228 1.00 40.53 102 PRO A C 1
ATOM 734 O O . PRO A 1 102 ? 16.727 -8.228 18.121 1.00 40.53 102 PRO A O 1
ATOM 737 N N . ASN A 1 103 ? 15.830 -6.221 17.620 1.00 48.62 103 ASN A N 1
ATOM 738 C CA . ASN A 1 103 ? 16.831 -5.719 16.657 1.00 48.62 103 ASN A CA 1
ATOM 739 C C . ASN A 1 103 ? 16.858 -6.402 15.271 1.00 48.62 103 ASN A C 1
ATOM 741 O O . ASN A 1 103 ? 17.729 -7.233 15.006 1.00 48.62 103 ASN A O 1
ATOM 745 N N . PRO A 1 104 ? 15.997 -5.990 14.321 1.00 49.72 104 PRO A N 1
ATOM 746 C CA . PRO A 1 104 ? 16.257 -6.265 12.915 1.00 49.72 104 PRO A CA 1
ATOM 747 C C . PRO A 1 104 ? 17.473 -5.445 12.433 1.00 49.72 104 PRO A C 1
ATOM 749 O O . PRO A 1 104 ? 17.616 -4.277 12.807 1.00 49.72 104 PRO A O 1
ATOM 752 N N . PRO A 1 105 ? 18.355 -6.012 11.592 1.00 45.03 105 PRO A N 1
ATOM 753 C CA . PRO A 1 105 ? 19.464 -5.263 11.020 1.00 45.03 105 PRO A CA 1
ATOM 754 C C . PRO A 1 105 ? 18.926 -4.124 10.137 1.00 45.03 105 PRO A C 1
ATOM 756 O O . PRO A 1 105 ? 17.917 -4.270 9.437 1.00 45.03 105 PRO A O 1
ATOM 759 N N . ALA A 1 106 ? 19.617 -2.979 10.181 1.00 52.03 106 ALA A N 1
ATOM 760 C CA . ALA A 1 106 ? 19.245 -1.698 9.561 1.00 52.03 106 ALA A CA 1
ATOM 761 C C . ALA A 1 106 ? 19.060 -1.734 8.024 1.00 52.03 106 ALA A C 1
ATOM 763 O O . ALA A 1 106 ? 18.773 -0.716 7.400 1.00 52.03 106 ALA A O 1
ATOM 764 N N . ASN A 1 107 ? 19.231 -2.901 7.403 1.00 45.53 107 ASN A N 1
ATOM 765 C CA . ASN A 1 107 ? 19.110 -3.160 5.974 1.00 45.53 107 ASN A CA 1
ATOM 766 C C . ASN A 1 107 ? 17.891 -4.025 5.603 1.00 45.53 107 ASN A C 1
ATOM 768 O O . ASN A 1 107 ? 17.781 -4.441 4.449 1.00 45.53 107 ASN A O 1
ATOM 772 N N . SER A 1 108 ? 16.959 -4.272 6.529 1.00 47.06 108 SER A N 1
ATOM 773 C CA . SER A 1 108 ? 15.637 -4.817 6.198 1.00 47.06 108 SER A CA 1
ATOM 774 C C . SER A 1 108 ? 14.833 -3.761 5.431 1.00 47.06 108 SER A C 1
ATOM 776 O O . SER A 1 108 ? 14.028 -3.012 5.978 1.00 47.06 108 SER A O 1
ATOM 778 N N . LYS A 1 109 ? 15.104 -3.664 4.126 1.00 37.56 109 LYS A N 1
ATOM 779 C CA . LYS A 1 109 ? 14.429 -2.766 3.189 1.00 37.56 109 LYS A CA 1
ATOM 780 C C . LYS A 1 109 ? 12.971 -3.186 2.979 1.00 37.56 109 LYS A C 1
ATOM 782 O O . LYS A 1 109 ? 12.587 -3.601 1.895 1.00 37.56 109 LYS A O 1
ATOM 787 N N . ALA A 1 110 ? 12.121 -2.992 3.981 1.00 41.09 110 ALA A N 1
ATOM 788 C CA . ALA A 1 110 ? 10.774 -2.524 3.696 1.00 41.09 110 ALA A CA 1
ATOM 789 C C . ALA A 1 110 ? 10.921 -1.027 3.416 1.00 41.09 110 ALA A C 1
ATOM 791 O O . ALA A 1 110 ? 10.794 -0.196 4.314 1.00 41.09 110 ALA A O 1
ATOM 792 N N . GLN A 1 111 ? 11.348 -0.699 2.197 1.00 34.38 111 GLN A N 1
ATOM 793 C CA . GLN A 1 111 ? 11.553 0.676 1.777 1.00 34.38 111 GLN A CA 1
ATOM 794 C C . GLN A 1 111 ? 10.177 1.334 1.668 1.00 34.38 111 GLN A C 1
ATOM 796 O O . GLN A 1 111 ? 9.513 1.255 0.642 1.00 34.38 111 GLN A O 1
ATOM 801 N N . PHE A 1 112 ? 9.740 1.933 2.774 1.00 37.97 112 PHE A N 1
ATOM 802 C CA . PHE A 1 112 ? 8.669 2.911 2.790 1.00 37.97 112 PHE A CA 1
ATOM 803 C C . PHE A 1 112 ? 9.149 4.091 1.936 1.00 37.97 112 PHE A C 1
ATOM 805 O O . PHE A 1 112 ? 10.020 4.852 2.364 1.00 37.97 112 PHE A O 1
ATOM 812 N N . ARG A 1 113 ? 8.676 4.170 0.694 1.00 36.19 113 ARG A N 1
ATOM 813 C CA . ARG A 1 113 ? 8.600 5.444 -0.019 1.00 36.19 113 ARG A CA 1
ATOM 814 C C . ARG A 1 113 ? 7.256 6.075 0.294 1.00 36.19 113 ARG A C 1
ATOM 816 O O . ARG A 1 113 ? 6.275 5.305 0.376 1.00 36.19 113 ARG A O 1
#

Radius of gyration: 27.02 Å; chains: 1; bounding box: 86×56×53 Å

Organism: NCBI:txid1954250

Sequence (113 aa):
MAGRPLLSSARKAVLLAGVAHLLAVSFAQTSEITCFGISGRGYTNNTRCPGSNACCGATATCLSNRLCHNAGDPPDLWIRGPCAVEGWDGMCGEICLYSKIPNPPANSKAQFR

Foldseek 3Di:
DDDDDDDDDDDDDPDDPPPPPPPPPPPPPFDWDWFAALVRDTDTQWGQDPPAQEIDHVQWDQDPQQWTHHVPDDPPDTAQGGGNDGNDDPRGHDDPCPPVPPDDDPPPPSPDD